Protein AF-A0A554JJE8-F1 (afdb_monomer)

Secondary structure (DSSP, 8-state):
-HHHHHHHHHSEEEETTEEEEEES-HHHHHHHHHHHHTT-SSPPEEEEETTEEEEEE--HHHHHHHHHHHHT--

Structure (mmCIF, N/CA/C/O backbone):
data_AF-A0A554JJE8-F1
#
_entry.id   AF-A0A554JJE8-F1
#
loop_
_atom_site.group_PDB
_atom_site.id
_atom_site.type_symbol
_atom_site.label_atom_id
_atom_site.label_alt_id
_atom_site.label_comp_id
_atom_site.label_asym_id
_atom_site.label_entity_id
_atom_site.label_seq_id
_atom_site.pdbx_PDB_ins_code
_atom_site.Cartn_x
_atom_site.Cartn_y
_atom_site.Cartn_z
_atom_site.occupancy
_atom_site.B_iso_or_equiv
_atom_site.auth_seq_id
_atom_site.auth_comp_id
_atom_site.auth_asym_id
_atom_site.auth_atom_id
_atom_site.pdbx_PDB_model_num
ATOM 1 N N . MET A 1 1 ? -9.972 -2.458 -2.299 1.00 82.88 1 MET A N 1
ATOM 2 C CA . MET A 1 1 ? -9.777 -2.819 -0.872 1.00 82.88 1 MET A CA 1
ATOM 3 C C . MET A 1 1 ? -9.136 -4.195 -0.686 1.00 82.88 1 MET A C 1
ATOM 5 O O . MET A 1 1 ? -8.025 -4.229 -0.187 1.00 82.88 1 MET A O 1
ATOM 9 N N . VAL A 1 2 ? -9.757 -5.310 -1.109 1.00 91.19 2 VAL A N 1
ATOM 10 C CA . VAL A 1 2 ? -9.155 -6.665 -0.979 1.00 91.19 2 VAL A CA 1
ATOM 11 C C . VAL A 1 2 ? -7.768 -6.741 -1.632 1.00 91.19 2 VAL A C 1
ATOM 13 O O . VAL A 1 2 ? -6.818 -7.194 -1.006 1.00 91.19 2 VAL A O 1
ATOM 16 N N . ARG A 1 3 ? -7.633 -6.201 -2.852 1.00 92.81 3 ARG A N 1
ATOM 17 C CA . ARG A 1 3 ? -6.355 -6.094 -3.577 1.00 92.81 3 ARG A CA 1
ATOM 18 C C . ARG A 1 3 ? -5.264 -5.373 -2.776 1.00 92.81 3 ARG A C 1
ATOM 20 O O . ARG A 1 3 ? -4.160 -5.888 -2.658 1.00 92.81 3 ARG A O 1
ATOM 27 N N . LEU A 1 4 ? -5.579 -4.200 -2.225 1.00 94.69 4 LEU A N 1
ATOM 28 C CA . LEU A 1 4 ? -4.648 -3.413 -1.414 1.00 94.69 4 LEU A CA 1
ATOM 29 C C . LEU A 1 4 ? -4.150 -4.206 -0.204 1.00 94.69 4 LEU A C 1
ATOM 31 O O . LEU A 1 4 ? -2.949 -4.285 0.029 1.00 94.69 4 LE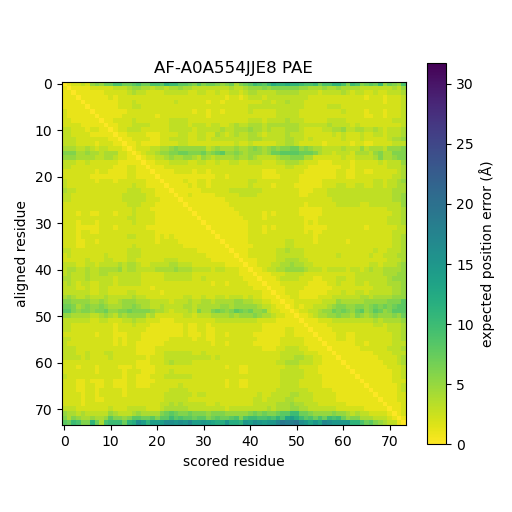U A O 1
ATOM 35 N N . VAL A 1 5 ? -5.076 -4.808 0.545 1.00 94.69 5 VAL A N 1
ATOM 36 C CA . VAL A 1 5 ? -4.736 -5.591 1.739 1.00 94.69 5 VAL A CA 1
ATOM 37 C C . VAL A 1 5 ? -3.873 -6.796 1.363 1.00 94.69 5 VAL A C 1
ATOM 39 O O . VAL A 1 5 ? -2.862 -7.029 2.014 1.00 94.69 5 VAL A O 1
ATOM 42 N N . ALA A 1 6 ? -4.195 -7.497 0.272 1.00 94.25 6 ALA A N 1
ATOM 43 C CA . ALA A 1 6 ? -3.376 -8.600 -0.225 1.00 94.25 6 ALA A CA 1
ATOM 44 C C . ALA A 1 6 ? -1.941 -8.150 -0.558 1.00 94.25 6 ALA A C 1
ATOM 46 O O . ALA A 1 6 ? -0.987 -8.753 -0.073 1.00 94.25 6 ALA A O 1
ATOM 47 N N . HIS A 1 7 ? -1.768 -7.057 -1.310 1.00 95.50 7 HIS A N 1
ATOM 48 C CA . HIS A 1 7 ? -0.432 -6.525 -1.605 1.00 95.50 7 HIS A CA 1
ATOM 49 C C . HIS A 1 7 ? 0.348 -6.149 -0.344 1.00 95.50 7 HIS A C 1
ATOM 51 O O . HIS A 1 7 ? 1.547 -6.400 -0.278 1.00 95.50 7 HIS A O 1
ATOM 57 N N . LEU A 1 8 ? -0.316 -5.570 0.658 1.00 95.25 8 LEU A N 1
ATOM 58 C CA . LEU A 1 8 ? 0.331 -5.191 1.912 1.00 95.25 8 LEU A CA 1
ATOM 59 C C . LEU A 1 8 ? 0.697 -6.390 2.799 1.00 95.25 8 LEU A C 1
ATOM 61 O O . LEU A 1 8 ? 1.663 -6.284 3.544 1.00 95.25 8 LEU A O 1
ATOM 65 N N . ILE A 1 9 ? -0.042 -7.503 2.730 1.00 94.69 9 ILE A N 1
ATOM 66 C CA . ILE A 1 9 ? 0.259 -8.729 3.490 1.00 94.69 9 ILE A CA 1
ATOM 67 C C . ILE A 1 9 ? 1.417 -9.510 2.856 1.00 94.69 9 ILE A C 1
ATOM 69 O O . ILE A 1 9 ? 2.285 -9.992 3.577 1.00 94.69 9 ILE A O 1
ATOM 73 N N . PHE A 1 10 ? 1.422 -9.665 1.528 1.00 92.81 10 PHE A N 1
ATOM 74 C CA . PHE A 1 10 ? 2.385 -10.538 0.845 1.00 92.81 10 PHE A CA 1
ATOM 75 C C . PHE A 1 10 ? 3.687 -9.830 0.457 1.00 92.81 10 PHE A C 1
ATOM 77 O O . PHE A 1 10 ? 4.768 -10.372 0.668 1.00 92.81 10 PHE A O 1
ATOM 84 N N . ASP A 1 11 ? 3.581 -8.620 -0.092 1.00 91.75 11 ASP A N 1
ATOM 85 C CA . ASP A 1 11 ? 4.694 -7.887 -0.719 1.00 91.75 11 ASP A CA 1
ATOM 86 C C . ASP A 1 11 ? 4.985 -6.546 -0.011 1.00 91.75 11 ASP A C 1
ATOM 88 O O . ASP A 1 11 ? 5.838 -5.757 -0.433 1.00 91.75 11 ASP A O 1
ATOM 92 N N . GLY A 1 12 ? 4.243 -6.253 1.055 1.00 94.44 12 GLY A N 1
ATOM 93 C CA . GLY A 1 12 ? 4.326 -5.017 1.812 1.00 94.44 12 GLY A CA 1
ATOM 94 C C . GLY A 1 12 ? 4.534 -5.253 3.298 1.00 94.44 12 GLY A C 1
ATOM 95 O O . GLY A 1 12 ? 4.810 -6.353 3.767 1.00 94.44 12 GLY A O 1
ATOM 96 N N . GLU A 1 13 ? 4.434 -4.164 4.048 1.00 95.44 13 GLU A N 1
ATOM 97 C CA . GLU A 1 13 ? 4.551 -4.177 5.494 1.00 95.44 13 GLU A CA 1
ATOM 98 C C . GLU A 1 13 ? 3.573 -3.169 6.095 1.00 95.44 13 GLU A C 1
ATOM 100 O O . GLU A 1 13 ? 3.573 -1.984 5.743 1.00 95.44 13 GLU A O 1
ATOM 105 N N . ILE A 1 14 ? 2.784 -3.622 7.065 1.00 95.44 14 ILE A N 1
ATOM 106 C CA . ILE A 1 14 ? 1.986 -2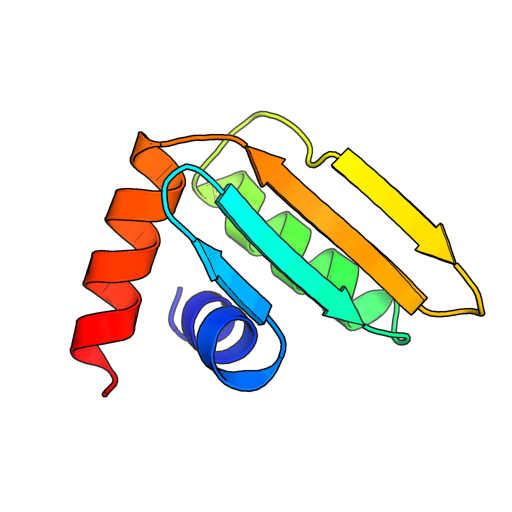.756 7.931 1.00 95.44 14 ILE A CA 1
ATOM 107 C C . ILE A 1 14 ? 2.682 -2.744 9.292 1.00 95.44 14 ILE A C 1
ATOM 109 O O . ILE A 1 14 ? 2.793 -3.763 9.968 1.00 95.44 14 ILE A O 1
ATOM 113 N N . ARG A 1 15 ? 3.228 -1.587 9.670 1.00 92.50 15 ARG A N 1
ATOM 114 C CA . ARG A 1 15 ? 3.910 -1.362 10.949 1.00 92.50 15 ARG A CA 1
ATOM 115 C C . ARG A 1 15 ? 3.139 -0.328 11.758 1.00 92.50 15 ARG A C 1
ATOM 117 O O . ARG A 1 15 ? 2.346 0.450 11.229 1.00 92.50 15 ARG A O 1
ATOM 124 N N . ARG A 1 16 ? 3.428 -0.241 13.057 1.00 88.88 16 ARG A N 1
ATOM 125 C CA . ARG A 1 16 ? 2.850 0.803 13.911 1.00 88.88 16 ARG A CA 1
ATOM 126 C C . ARG A 1 16 ? 3.205 2.187 13.354 1.00 88.88 16 ARG A C 1
ATOM 128 O O . ARG A 1 16 ? 4.363 2.591 13.390 1.00 88.88 16 ARG A O 1
ATOM 135 N N . GLY A 1 17 ? 2.206 2.904 12.844 1.00 92.88 17 GLY A N 1
ATOM 136 C CA . GLY A 1 17 ? 2.393 4.247 12.293 1.00 92.88 17 GLY A CA 1
ATOM 137 C C . GLY A 1 17 ? 2.769 4.325 10.816 1.00 92.88 17 GLY A C 1
ATOM 138 O O . GLY A 1 17 ? 2.884 5.440 10.311 1.00 92.88 17 GLY A O 1
ATOM 139 N N . ALA A 1 18 ? 2.961 3.201 10.120 1.00 95.94 18 ALA A N 1
ATOM 140 C CA . ALA A 1 18 ? 3.358 3.237 8.719 1.00 95.94 18 ALA A CA 1
ATOM 141 C C . ALA A 1 18 ? 2.858 2.044 7.902 1.00 95.94 18 ALA A C 1
ATOM 143 O O . ALA A 1 18 ? 2.846 0.914 8.379 1.00 95.94 18 ALA A O 1
ATOM 144 N N . CYS A 1 19 ? 2.528 2.298 6.639 1.00 96.88 19 CYS A N 1
ATOM 145 C CA . CYS A 1 19 ? 2.333 1.265 5.624 1.00 96.88 19 CYS A CA 1
ATOM 146 C C . CYS A 1 19 ? 3.395 1.433 4.546 1.00 96.88 19 CYS A C 1
ATOM 148 O O . CYS A 1 19 ? 3.609 2.541 4.047 1.00 96.88 19 CYS A O 1
ATOM 150 N N . VAL A 1 20 ? 4.068 0.344 4.205 1.00 97.19 20 VAL A N 1
ATOM 151 C CA . VAL A 1 20 ? 5.161 0.324 3.240 1.00 97.19 20 VAL A CA 1
ATOM 152 C C . VAL A 1 20 ? 4.850 -0.715 2.181 1.00 97.19 20 VAL A C 1
ATOM 154 O O . VAL A 1 20 ? 4.447 -1.828 2.495 1.00 97.19 20 VAL A O 1
ATOM 157 N N . TYR A 1 21 ? 5.090 -0.367 0.926 1.00 97.69 21 TYR A N 1
ATOM 158 C CA . TYR A 1 21 ? 5.027 -1.310 -0.179 1.00 97.69 21 TYR A CA 1
ATOM 159 C C . TYR A 1 21 ? 6.242 -1.115 -1.079 1.00 97.69 21 TYR A C 1
ATOM 161 O O . TYR A 1 21 ? 6.618 0.022 -1.376 1.00 97.69 21 TYR A O 1
ATOM 169 N N . SER A 1 22 ? 6.888 -2.214 -1.469 1.00 96.75 22 SER A N 1
ATOM 170 C CA . SER A 1 22 ? 8.087 -2.177 -2.307 1.00 96.75 22 SER A CA 1
ATOM 171 C C . SER A 1 22 ? 7.969 -3.163 -3.457 1.00 96.75 22 SER A C 1
ATOM 173 O O . SER A 1 22 ? 7.624 -4.320 -3.255 1.00 96.75 22 SER A O 1
ATOM 175 N N . ASN A 1 23 ? 8.285 -2.729 -4.672 1.00 97.19 23 ASN A N 1
ATOM 176 C CA . ASN A 1 23 ? 8.264 -3.593 -5.844 1.00 97.19 23 ASN A CA 1
ATOM 177 C C . ASN A 1 23 ? 9.194 -3.051 -6.938 1.00 97.19 23 ASN A C 1
ATOM 179 O O . ASN A 1 23 ? 9.443 -1.849 -7.024 1.00 97.19 23 ASN A O 1
ATOM 183 N N . ARG A 1 24 ? 9.710 -3.932 -7.800 1.00 96.81 24 ARG A N 1
ATOM 184 C CA . ARG A 1 24 ? 10.451 -3.521 -9.008 1.00 96.81 24 ARG A CA 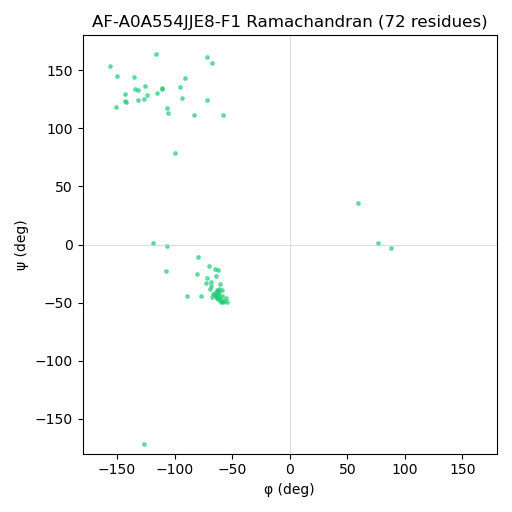1
ATOM 185 C C . ARG A 1 24 ? 9.515 -3.121 -10.148 1.00 96.81 24 ARG A C 1
ATOM 187 O O . ARG A 1 24 ? 9.897 -2.350 -11.022 1.00 96.81 24 ARG A O 1
ATOM 194 N N . ASN A 1 25 ? 8.293 -3.649 -10.151 1.00 96.38 25 ASN A N 1
ATOM 195 C CA . ASN A 1 25 ? 7.285 -3.329 -11.145 1.00 96.38 25 ASN A CA 1
ATOM 196 C C . ASN A 1 25 ? 6.560 -2.029 -10.769 1.00 96.38 25 ASN A C 1
ATOM 198 O O . ASN A 1 25 ? 5.781 -1.982 -9.815 1.00 96.38 25 ASN A O 1
ATOM 202 N N . ARG A 1 26 ? 6.787 -0.983 -11.567 1.00 95.88 26 ARG A N 1
ATOM 203 C CA . ARG A 1 26 ? 6.171 0.336 -11.392 1.00 95.88 26 ARG A CA 1
ATOM 204 C C . ARG A 1 26 ? 4.643 0.309 -11.468 1.00 95.88 26 ARG A C 1
ATOM 206 O O . ARG A 1 26 ? 4.002 1.032 -10.716 1.00 95.88 26 ARG A O 1
ATOM 213 N N . VAL A 1 27 ? 4.066 -0.558 -12.297 1.00 96.75 27 VAL A N 1
ATOM 214 C CA . VAL A 1 27 ? 2.606 -0.677 -12.434 1.00 96.75 27 VAL A CA 1
ATOM 215 C C . VAL A 1 27 ? 1.974 -1.142 -11.120 1.00 96.75 27 VAL A C 1
ATOM 217 O O . VAL A 1 27 ? 0.947 -0.619 -10.700 1.00 96.75 27 VAL A O 1
ATOM 220 N N . LEU A 1 28 ? 2.621 -2.076 -10.412 1.00 96.50 28 LEU A N 1
ATOM 221 C CA . LEU A 1 28 ? 2.136 -2.529 -9.106 1.00 96.50 28 LEU A CA 1
ATOM 222 C C . LEU A 1 28 ? 2.251 -1.435 -8.037 1.00 96.50 28 LEU A C 1
ATOM 224 O O . LEU A 1 28 ? 1.386 -1.332 -7.172 1.00 96.50 28 LEU A O 1
ATOM 228 N N . ILE A 1 29 ? 3.300 -0.610 -8.098 1.00 97.31 29 ILE A N 1
ATOM 229 C CA . ILE A 1 29 ? 3.457 0.548 -7.206 1.00 97.31 29 ILE A CA 1
ATOM 230 C C . ILE A 1 29 ? 2.327 1.550 -7.429 1.00 97.31 29 ILE A C 1
ATOM 232 O O . ILE A 1 29 ? 1.735 2.019 -6.460 1.00 97.31 29 ILE A O 1
ATOM 236 N N . GLU A 1 30 ? 2.018 1.858 -8.688 1.00 96.44 30 GLU A N 1
ATOM 237 C CA . GLU A 1 30 ? 0.943 2.781 -9.058 1.00 96.44 30 GLU A CA 1
ATOM 238 C C . GLU A 1 30 ? -0.418 2.255 -8.589 1.00 96.44 30 GLU A C 1
ATOM 240 O O . GLU A 1 30 ? -1.140 2.976 -7.911 1.00 96.44 30 GLU A O 1
ATOM 245 N N . TYR A 1 31 ? -0.713 0.966 -8.777 1.00 95.75 31 TYR A N 1
ATOM 246 C CA . TYR A 1 31 ? -1.948 0.368 -8.263 1.00 95.75 31 TYR A CA 1
ATOM 247 C C . TYR A 1 31 ? -2.113 0.461 -6.746 1.00 95.75 31 TYR A C 1
ATOM 249 O O . TYR A 1 31 ? -3.205 0.776 -6.270 1.00 95.75 31 TYR A O 1
ATOM 257 N N . VAL A 1 32 ? -1.056 0.182 -5.981 1.00 96.75 32 VAL A N 1
ATOM 258 C CA . VAL A 1 32 ? -1.109 0.296 -4.517 1.00 96.75 32 VAL A CA 1
ATOM 259 C C . VAL A 1 32 ? -1.219 1.762 -4.091 1.00 96.75 32 VAL A C 1
ATOM 261 O O . VAL A 1 32 ? -1.970 2.065 -3.164 1.00 96.75 32 VAL A O 1
ATOM 264 N N . ARG A 1 33 ? -0.520 2.678 -4.775 1.00 96.50 33 ARG A N 1
ATOM 265 C CA . ARG A 1 33 ? -0.612 4.125 -4.535 1.00 96.50 33 ARG A CA 1
ATOM 266 C C . ARG A 1 33 ? -2.038 4.629 -4.746 1.00 96.50 33 ARG A C 1
ATOM 268 O O . ARG A 1 33 ? -2.559 5.308 -3.865 1.00 96.50 33 ARG A O 1
ATOM 275 N N . ASP A 1 34 ? -2.658 4.276 -5.866 1.00 95.50 34 ASP A N 1
ATOM 276 C CA . ASP A 1 34 ? -4.012 4.708 -6.216 1.00 95.50 34 ASP A CA 1
ATOM 277 C C . ASP A 1 34 ? -5.034 4.158 -5.211 1.00 95.50 34 ASP A C 1
ATOM 279 O O . ASP A 1 34 ? -5.869 4.903 -4.699 1.00 95.50 34 ASP A O 1
ATOM 283 N N . ASP A 1 35 ? -4.918 2.877 -4.837 1.00 95.75 35 ASP A N 1
ATOM 284 C CA . ASP A 1 35 ? -5.781 2.273 -3.816 1.00 95.75 35 ASP A CA 1
ATOM 285 C C . ASP A 1 35 ? -5.630 2.960 -2.445 1.00 95.75 35 ASP A C 1
ATOM 287 O O . ASP A 1 35 ? -6.619 3.125 -1.727 1.00 95.75 35 ASP A O 1
ATOM 291 N N . LEU A 1 36 ? -4.412 3.364 -2.064 1.00 95.19 36 LEU A N 1
ATOM 292 C CA . LEU A 1 36 ? -4.161 4.087 -0.812 1.00 95.19 36 LEU A CA 1
ATOM 293 C C . LEU A 1 36 ? -4.657 5.532 -0.864 1.00 95.19 36 LEU A C 1
ATOM 295 O O . LEU A 1 36 ? -5.135 6.036 0.152 1.00 95.19 36 LEU A O 1
ATOM 299 N N . GLN A 1 37 ? -4.610 6.183 -2.027 1.00 93.62 37 GLN A N 1
ATOM 300 C CA . GLN A 1 37 ? -5.137 7.538 -2.208 1.00 93.62 37 GLN A CA 1
ATOM 301 C C . GLN A 1 37 ? -6.652 7.624 -2.000 1.00 93.62 37 GLN A C 1
ATOM 303 O O . GLN A 1 37 ? -7.144 8.653 -1.541 1.00 93.62 37 GLN A O 1
ATOM 308 N N . LEU A 1 38 ? -7.389 6.533 -2.235 1.00 94.56 38 LEU A N 1
ATOM 309 C CA . LEU A 1 38 ? -8.817 6.451 -1.900 1.00 94.56 38 LEU A CA 1
ATOM 310 C C . LEU A 1 38 ? -9.088 6.519 -0.387 1.00 94.56 38 LEU A C 1
ATOM 312 O O . LEU A 1 38 ? -10.208 6.816 0.022 1.00 94.56 38 LEU A O 1
ATOM 316 N N . LEU A 1 39 ? -8.086 6.217 0.444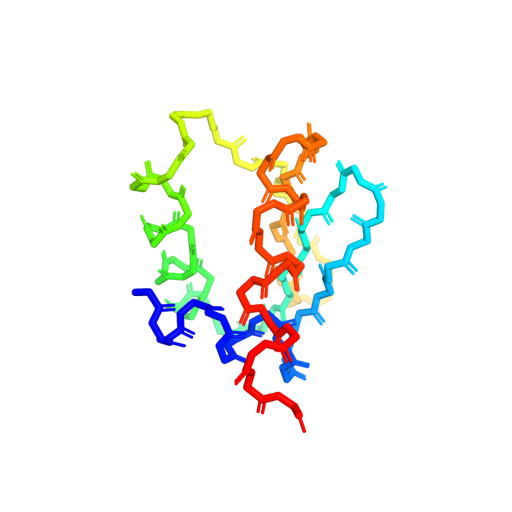 1.00 94.69 39 LEU A N 1
ATOM 317 C CA . LEU A 1 39 ? -8.192 6.192 1.908 1.00 94.69 39 LEU A CA 1
ATOM 318 C C . LEU A 1 39 ? -7.473 7.364 2.569 1.00 94.69 39 LEU A C 1
ATOM 320 O O . LEU A 1 39 ? -7.766 7.708 3.714 1.00 94.69 39 LEU A O 1
ATOM 324 N N . TYR A 1 40 ? -6.503 7.951 1.874 1.00 94.69 40 TYR A N 1
ATOM 325 C CA . TYR A 1 40 ? -5.627 8.963 2.427 1.00 94.69 40 TYR A CA 1
ATOM 326 C C . TYR A 1 40 ? -5.151 9.931 1.346 1.00 94.69 40 TYR A C 1
ATOM 328 O O . TYR A 1 40 ? -4.440 9.558 0.421 1.00 94.69 40 TYR A O 1
ATOM 336 N N . GLN A 1 41 ? -5.506 11.205 1.499 1.00 93.94 41 GLN A N 1
ATOM 337 C CA . GLN A 1 41 ?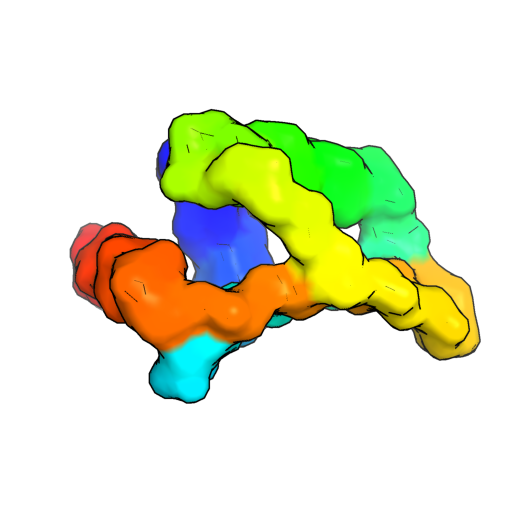 -5.310 12.225 0.464 1.00 93.94 41 GLN A CA 1
ATOM 338 C C . GLN A 1 41 ? -3.849 12.632 0.215 1.00 93.94 41 GLN A C 1
ATOM 340 O O . GLN A 1 41 ? -3.551 13.254 -0.803 1.00 93.94 41 GLN A O 1
ATOM 345 N N . TYR A 1 42 ? -2.936 12.347 1.148 1.00 94.88 42 TYR A N 1
ATOM 346 C CA . TYR A 1 42 ? -1.548 12.794 1.033 1.00 94.88 42 TYR A CA 1
ATOM 347 C C . TYR A 1 42 ? -0.679 11.752 0.321 1.00 94.88 42 TYR A C 1
ATOM 349 O O . TYR A 1 42 ? -0.859 10.550 0.534 1.00 94.88 42 TYR A O 1
ATOM 357 N N . PRO A 1 43 ? 0.290 12.192 -0.499 1.00 94.06 43 PRO A N 1
ATOM 358 C CA . PRO A 1 43 ? 1.161 11.287 -1.234 1.00 94.06 43 PRO A CA 1
ATOM 359 C C . PRO A 1 43 ? 2.093 10.497 -0.298 1.00 94.06 43 PRO A C 1
ATOM 361 O O . PRO A 1 43 ? 2.408 10.958 0.805 1.00 94.06 43 PRO A O 1
ATOM 364 N N . PRO A 1 44 ? 2.583 9.324 -0.737 1.00 96.69 44 PRO A N 1
ATOM 365 C CA . PRO A 1 44 ? 3.611 8.598 -0.010 1.00 96.69 44 PRO A CA 1
ATOM 366 C C . PRO A 1 44 ? 4.968 9.290 -0.116 1.00 96.69 44 PRO A C 1
ATOM 368 O O . PRO A 1 44 ? 5.252 10.019 -1.066 1.00 96.69 44 PRO A O 1
ATOM 371 N N . LYS A 1 45 ? 5.868 8.940 0.803 1.00 97.12 45 LYS A N 1
ATOM 372 C CA . LYS A 1 45 ? 7.304 9.054 0.557 1.00 97.12 45 LYS A CA 1
ATOM 373 C C . LYS A 1 45 ? 7.714 7.977 -0.445 1.00 97.12 45 LYS A C 1
ATOM 375 O O . LYS A 1 45 ? 7.482 6.796 -0.186 1.00 97.12 45 LYS A O 1
ATOM 380 N N . GLU A 1 46 ? 8.337 8.376 -1.545 1.00 97.19 46 GLU A N 1
ATOM 381 C CA . GLU A 1 46 ? 8.837 7.464 -2.573 1.00 97.19 46 GLU A CA 1
ATOM 382 C C . GLU A 1 46 ? 10.365 7.435 -2.593 1.00 97.19 46 GLU A C 1
ATOM 384 O O . GLU A 1 46 ? 11.021 8.475 -2.545 1.00 97.19 46 GLU A O 1
ATOM 389 N N . GLU A 1 47 ? 10.931 6.235 -2.661 1.00 96.81 47 GLU A N 1
ATOM 390 C CA . GLU A 1 47 ? 12.369 6.001 -2.765 1.00 96.81 47 GLU A CA 1
ATOM 391 C C . GLU A 1 47 ? 12.635 4.932 -3.829 1.00 96.81 47 GLU A C 1
ATOM 393 O O . GLU A 1 47 ? 11.880 3.969 -3.953 1.00 96.81 47 GLU A O 1
ATOM 398 N N . SER A 1 48 ? 13.729 5.069 -4.580 1.00 95.81 48 SER A N 1
ATOM 399 C CA . SER A 1 48 ? 14.176 4.054 -5.536 1.00 95.81 48 SER A CA 1
ATOM 400 C C . SER A 1 48 ? 15.625 3.678 -5.256 1.00 95.81 48 SER A C 1
ATOM 402 O O . SER A 1 48 ? 16.501 4.543 -5.202 1.00 95.81 48 SER A O 1
ATOM 404 N N . ARG A 1 49 ? 15.889 2.384 -5.055 1.00 94.44 49 ARG A N 1
ATOM 405 C CA . ARG A 1 49 ? 17.240 1.859 -4.810 1.00 94.44 49 ARG A CA 1
ATOM 406 C C . ARG A 1 49 ? 17.415 0.518 -5.509 1.00 94.44 49 ARG A C 1
ATOM 408 O O . ARG A 1 49 ? 16.671 -0.423 -5.254 1.00 94.44 49 ARG A O 1
ATOM 415 N N . GLY A 1 50 ? 18.413 0.422 -6.390 1.00 92.56 50 GLY A N 1
ATOM 416 C CA . GLY A 1 50 ? 18.728 -0.829 -7.093 1.00 92.56 50 GLY A CA 1
ATOM 417 C C . GLY A 1 50 ? 17.568 -1.376 -7.935 1.00 92.56 50 GLY A C 1
ATOM 418 O O . GLY A 1 50 ? 17.361 -2.586 -7.977 1.00 92.56 50 GLY A O 1
ATOM 419 N N . GLY A 1 51 ? 16.771 -0.492 -8.546 1.00 93.44 51 GLY A N 1
ATOM 420 C CA . GLY A 1 51 ? 15.607 -0.866 -9.358 1.00 93.44 51 GLY A CA 1
ATOM 421 C C . GLY A 1 51 ? 14.367 -1.288 -8.562 1.00 93.44 51 GLY A C 1
ATOM 422 O O . GLY A 1 51 ? 13.358 -1.632 -9.167 1.00 93.44 51 GLY A O 1
ATOM 423 N N . VAL A 1 52 ? 14.418 -1.265 -7.227 1.00 95.81 52 VAL A N 1
ATOM 424 C CA . VAL A 1 52 ? 13.246 -1.443 -6.361 1.00 95.81 52 VAL A CA 1
ATOM 425 C C . VAL A 1 52 ? 12.691 -0.068 -6.015 1.00 95.81 52 VAL A C 1
ATOM 427 O O . VAL A 1 52 ? 13.425 0.778 -5.502 1.00 95.81 52 VAL A O 1
ATOM 430 N N . ILE A 1 53 ? 11.403 0.136 -6.276 1.00 97.56 53 ILE A N 1
ATOM 431 C CA . ILE A 1 53 ? 10.654 1.327 -5.881 1.00 97.56 53 ILE A CA 1
ATOM 432 C C . ILE A 1 53 ? 9.949 1.009 -4.565 1.00 97.56 53 ILE A C 1
ATOM 434 O O . ILE A 1 53 ? 9.364 -0.063 -4.412 1.00 97.56 53 ILE A O 1
ATOM 438 N N . ARG A 1 54 ? 10.000 1.937 -3.617 1.00 97.06 54 ARG A N 1
ATOM 439 C CA . ARG A 1 54 ? 9.360 1.846 -2.307 1.00 97.06 54 ARG A CA 1
ATOM 440 C C . ARG A 1 54 ? 8.454 3.049 -2.109 1.00 97.06 54 ARG A C 1
ATOM 442 O O . ARG A 1 54 ? 8.919 4.178 -2.214 1.00 97.06 54 ARG A O 1
ATOM 449 N N . ILE A 1 55 ? 7.200 2.806 -1.743 1.00 97.81 55 ILE A N 1
ATOM 450 C CA . ILE A 1 55 ? 6.261 3.830 -1.272 1.00 97.81 55 ILE A CA 1
ATOM 451 C C . ILE A 1 55 ? 5.977 3.615 0.214 1.00 97.81 55 ILE A C 1
ATOM 453 O O . ILE A 1 55 ? 5.771 2.489 0.665 1.00 97.81 55 ILE A O 1
ATOM 457 N N . SER A 1 56 ? 6.025 4.691 0.998 1.00 97.19 56 SER A N 1
ATOM 458 C CA . SER A 1 56 ? 5.812 4.660 2.449 1.00 97.19 56 SER A CA 1
ATOM 459 C C . SER A 1 56 ? 4.828 5.746 2.874 1.00 97.19 56 SER A C 1
ATOM 461 O O . SER A 1 56 ? 5.055 6.930 2.626 1.00 97.19 56 SER A O 1
ATOM 463 N N . TYR A 1 57 ? 3.758 5.349 3.553 1.00 97.38 57 TYR A N 1
ATOM 464 C CA . TYR A 1 57 ? 2.774 6.248 4.151 1.00 97.38 57 TYR A CA 1
ATOM 465 C C . TYR A 1 57 ? 2.962 6.256 5.664 1.00 97.38 57 TYR A C 1
ATOM 467 O O . TYR A 1 57 ? 2.786 5.224 6.305 1.00 97.38 57 TYR A O 1
ATOM 475 N N . PHE A 1 58 ? 3.303 7.411 6.236 1.00 96.12 58 PHE A N 1
ATOM 476 C CA . PHE A 1 58 ? 3.529 7.578 7.675 1.00 96.12 58 PHE A CA 1
ATOM 477 C C . PHE A 1 58 ? 2.293 8.183 8.340 1.00 96.12 58 PHE A C 1
ATOM 479 O O . PHE A 1 58 ? 2.222 9.387 8.582 1.00 96.12 58 PHE A O 1
ATOM 486 N N . ASN A 1 59 ? 1.287 7.349 8.587 1.00 96.25 59 ASN A N 1
ATOM 487 C CA . ASN A 1 59 ? 0.059 7.763 9.250 1.00 96.25 59 ASN A CA 1
ATOM 488 C C . ASN A 1 59 ? -0.450 6.654 10.183 1.00 96.25 59 ASN A C 1
ATOM 490 O O . ASN A 1 59 ? -0.682 5.523 9.759 1.00 96.25 59 ASN A O 1
ATOM 494 N N . VAL A 1 60 ? -0.633 6.994 11.462 1.00 96.06 60 VAL A N 1
ATOM 495 C CA . VAL A 1 60 ? -1.038 6.047 12.515 1.00 96.06 60 VAL A CA 1
ATOM 496 C C . VAL A 1 60 ? -2.454 5.527 12.314 1.00 96.06 60 VAL A C 1
ATOM 498 O O . VAL A 1 60 ? -2.669 4.326 12.454 1.00 96.06 60 VAL A O 1
ATOM 501 N N . ALA A 1 61 ? -3.397 6.397 11.956 1.00 96.00 61 ALA A N 1
ATOM 502 C CA . ALA A 1 61 ? -4.78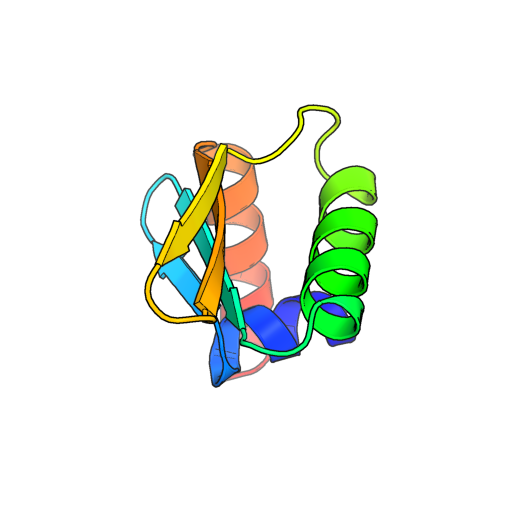8 6.008 11.755 1.00 96.00 61 ALA A CA 1
ATOM 503 C C . ALA A 1 61 ? -4.941 5.093 10.531 1.00 96.00 61 ALA A C 1
ATOM 505 O O . ALA A 1 61 ? -5.570 4.043 10.623 1.00 96.00 61 ALA A O 1
ATOM 506 N N . LEU A 1 62 ? -4.296 5.444 9.414 1.00 96.00 62 LEU A N 1
ATOM 507 C CA . LEU A 1 62 ? -4.275 4.628 8.200 1.00 96.00 62 LEU A CA 1
ATOM 508 C C . LEU A 1 62 ? -3.645 3.254 8.457 1.00 96.00 62 LEU A C 1
ATOM 510 O O . LEU A 1 62 ? -4.205 2.237 8.055 1.00 96.00 62 LEU A O 1
ATOM 514 N N . ALA A 1 63 ? -2.503 3.218 9.150 1.00 96.44 63 ALA A N 1
ATOM 515 C CA . ALA A 1 63 ? -1.832 1.967 9.484 1.00 96.44 63 ALA A CA 1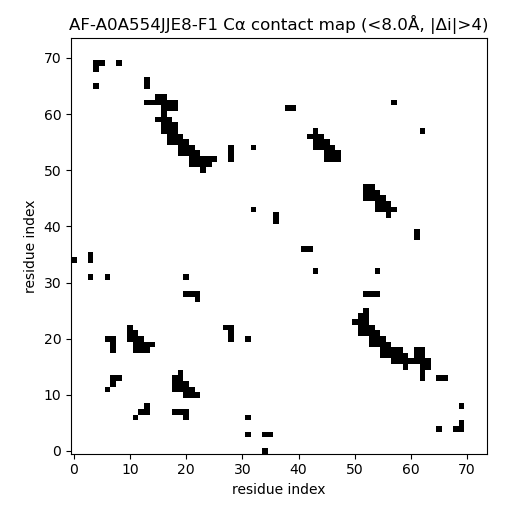
ATOM 516 C C . ALA A 1 63 ? -2.669 1.093 10.427 1.00 96.44 63 ALA A C 1
ATOM 518 O O . ALA A 1 63 ? -2.765 -0.108 10.202 1.00 96.44 63 ALA A O 1
ATOM 519 N N . GLY A 1 64 ? -3.315 1.684 11.439 1.00 96.62 64 GLY A N 1
ATOM 520 C CA . GLY A 1 64 ? -4.230 0.965 12.331 1.00 96.62 64 GLY A CA 1
ATOM 521 C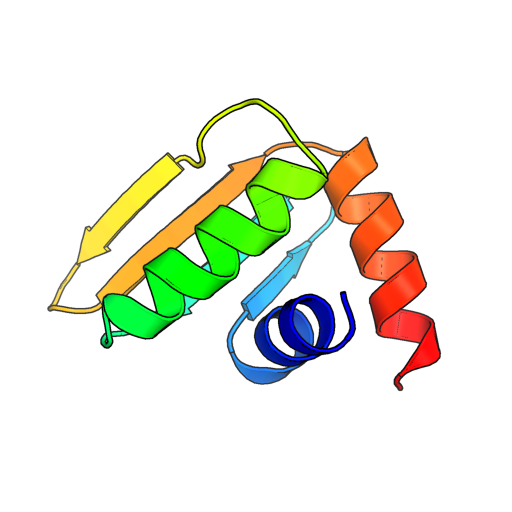 C . GLY A 1 64 ? -5.419 0.368 11.578 1.00 96.62 64 GLY A C 1
ATOM 522 O O . GLY A 1 64 ? -5.678 -0.827 11.686 1.00 96.62 64 GLY A O 1
ATOM 523 N N . TYR A 1 65 ? -6.065 1.166 10.726 1.00 95.75 65 TYR A N 1
ATOM 524 C CA . TYR A 1 65 ? -7.163 0.702 9.879 1.00 95.75 65 TYR A CA 1
ATOM 525 C C . TYR A 1 65 ? -6.744 -0.468 8.976 1.00 95.75 65 TYR A C 1
ATOM 527 O O . TYR A 1 65 ? -7.429 -1.488 8.915 1.00 95.75 65 TYR A O 1
ATOM 535 N N . LEU A 1 66 ? -5.607 -0.357 8.283 1.00 96.12 66 LEU A N 1
ATOM 536 C CA . LEU A 1 66 ? -5.125 -1.417 7.394 1.00 96.12 66 LEU A CA 1
ATOM 537 C C . LEU A 1 66 ? -4.684 -2.667 8.162 1.00 96.12 66 LEU A C 1
ATOM 539 O O . LEU A 1 66 ? -4.892 -3.769 7.663 1.00 96.12 66 LE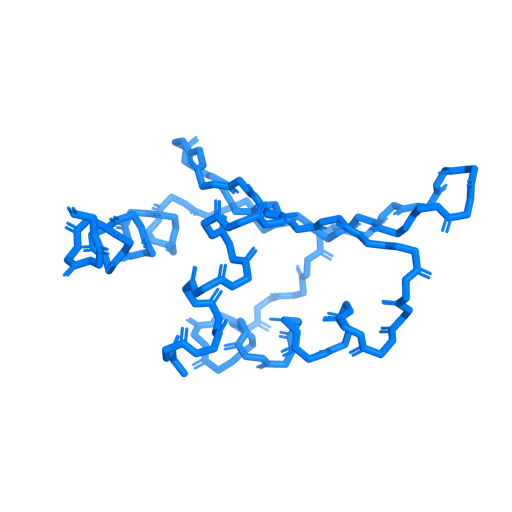U A O 1
ATOM 543 N N . GLN A 1 67 ? -4.147 -2.517 9.376 1.00 96.06 67 GLN A N 1
ATOM 544 C CA . GLN A 1 67 ? -3.811 -3.636 10.256 1.00 96.06 67 GLN A CA 1
ATOM 545 C C . GLN A 1 67 ? -5.060 -4.431 10.652 1.00 96.06 67 GLN A C 1
ATOM 547 O O . GLN A 1 67 ? -5.053 -5.658 10.571 1.00 96.06 67 GLN A O 1
ATOM 552 N N . GLU A 1 68 ? -6.137 -3.746 11.042 1.00 95.12 68 GLU A N 1
ATOM 553 C CA . GLU A 1 68 ? -7.421 -4.384 11.359 1.00 95.12 68 GLU A CA 1
ATOM 554 C C . GLU A 1 68 ? -7.994 -5.116 10.144 1.00 95.12 68 GLU A C 1
ATOM 556 O O . GLU A 1 68 ? -8.485 -6.237 10.265 1.00 95.12 68 GLU A O 1
ATOM 561 N N . LYS A 1 69 ? -7.896 -4.513 8.950 1.00 95.25 69 LYS A N 1
ATOM 562 C CA . LYS A 1 69 ? -8.318 -5.183 7.715 1.00 95.25 69 LYS A CA 1
ATOM 563 C C . LYS A 1 69 ? -7.458 -6.396 7.411 1.00 95.25 69 LYS A C 1
ATOM 565 O O . LYS A 1 69 ? -8.023 -7.425 7.076 1.00 95.25 69 LYS A O 1
ATOM 570 N N . ALA A 1 70 ? -6.139 -6.305 7.551 1.00 94.19 70 ALA A N 1
ATOM 571 C CA . ALA A 1 70 ? -5.234 -7.419 7.299 1.00 94.19 70 ALA A CA 1
ATOM 572 C C . ALA A 1 70 ? -5.477 -8.599 8.250 1.00 94.19 70 ALA A C 1
ATOM 574 O O . ALA A 1 70 ? -5.488 -9.743 7.805 1.00 94.19 70 ALA A O 1
ATOM 575 N N . ALA A 1 71 ? -5.752 -8.324 9.527 1.00 93.50 71 ALA A N 1
ATOM 576 C CA . ALA A 1 71 ? -6.071 -9.348 10.520 1.00 93.50 71 ALA A CA 1
ATOM 577 C C . ALA A 1 71 ? -7.353 -10.137 10.205 1.00 93.50 71 ALA A C 1
ATOM 579 O O . ALA A 1 71 ? -7.500 -11.250 10.684 1.00 93.50 71 ALA A O 1
ATOM 580 N N . ALA A 1 72 ? -8.271 -9.598 9.397 1.00 90.12 72 ALA A N 1
ATOM 581 C CA . ALA A 1 72 ? -9.466 -10.323 8.964 1.00 90.12 72 ALA A CA 1
ATOM 582 C C . ALA A 1 72 ? -9.211 -11.322 7.813 1.00 90.12 72 ALA A C 1
ATOM 584 O O . ALA A 1 72 ? -10.109 -12.094 7.483 1.00 90.12 72 ALA A O 1
ATOM 585 N N . PHE A 1 73 ? -8.031 -11.288 7.177 1.00 81.31 73 PHE A N 1
ATOM 586 C CA . PHE A 1 73 ? -7.646 -12.188 6.076 1.00 81.31 73 PHE A CA 1
ATOM 587 C C . PHE A 1 73 ? -6.620 -13.259 6.485 1.00 81.31 73 PHE A C 1
ATOM 589 O O . PHE A 1 73 ? -6.239 -14.066 5.636 1.00 81.31 73 PHE A O 1
ATOM 596 N N . MET A 1 74 ? -6.166 -13.251 7.742 1.00 68.81 74 MET A N 1
ATOM 597 C CA . MET A 1 74 ? -5.248 -14.237 8.327 1.00 68.81 74 MET A CA 1
ATOM 598 C C . MET A 1 74 ? -5.991 -15.104 9.336 1.00 68.81 74 MET A C 1
ATOM 600 O O . MET A 1 74 ? -5.727 -16.324 9.346 1.00 68.81 74 MET A O 1
#

Solvent-accessible surface area (backbone atoms only — not comparable to full-atom values): 4177 Å² total; per-residue (Å²): 107,72,65,48,45,50,46,34,68,76,56,28,40,74,44,95,36,24,36,35,42,54,41,67,52,62,68,61,50,50,54,47,51,55,58,45,45,78,78,38,88,70,82,58,52,74,49,78,59,95,70,33,39,34,42,36,40,83,35,51,68,62,19,51,54,52,46,58,56,43,62,76,78,109

Foldseek 3Di:
DVLLLVQCVPQWDQDQQKTKGKDLDVVSVVVNQVVVCVVPVDFFDWDDDPSMIMTMDRGRVSSVVSVVVNVVVD

Radius of gyration: 11.3 Å; Cα contacts (8 Å, |Δi|>4): 110; chains: 1; bounding box: 28×27×26 Å

Mean predicted aligned error: 2.59 Å

Nearest PDB structures (foldseek):
  7qsu-assembly1_A  TM=8.516E-01  e=1.478E-03  Thermococcus litoralis
  7qss-assembly1_A  TM=8.621E-01  e=1.584E-03  Thermococcus litoralis
  1dq3-assembly1_A  TM=8.281E-01  e=6.364E-03  Pyrococcus furiosus
  3hyj-assembly1_A  TM=7.273E-01  e=2.938E-02  Thermotoga maritima
  3hyj-assembly2_D  TM=7.278E-01  e=7.776E-02  Thermotoga maritima

Sequence (74 aa):
MVRLVAHLIFDGEIRRGACVYSNRNRVLIEYVRDDLQLLYQYPPKEESRGGVIRISYFNVALAGYLQEKAAAFM

pLDDT: mean 94.6, std 4.1, range [68.81, 97.81]